Protein AF-A0AAV3YBB9-F1 (afdb_monomer_lite)

Radius of gyration: 28.88 Å; chains: 1; bounding box: 95×32×53 Å

pLDDT: mean 82.67, std 19.07, range [32.06, 98.69]

Structure (mmCIF, N/CA/C/O backbone):
data_AF-A0AAV3YBB9-F1
#
_entry.id   AF-A0AAV3YBB9-F1
#
loop_
_atom_site.group_PDB
_atom_site.id
_atom_site.type_symbol
_atom_site.label_atom_id
_atom_site.label_alt_id
_atom_site.label_comp_id
_atom_site.label_asym_id
_atom_site.label_entity_id
_atom_site.label_seq_id
_atom_site.pdbx_PDB_ins_code
_atom_site.Cartn_x
_atom_site.Cartn_y
_atom_site.Cartn_z
_atom_site.occupancy
_atom_site.B_iso_or_equiv
_atom_site.auth_seq_id
_atom_site.auth_comp_id
_atom_site.auth_asym_id
_atom_site.auth_atom_id
_atom_site.pdbx_PDB_model_num
ATOM 1 N N . MET A 1 1 ? 78.039 0.974 5.050 1.00 39.34 1 MET A N 1
ATOM 2 C CA . MET A 1 1 ? 76.947 1.239 6.012 1.00 39.34 1 MET A CA 1
ATOM 3 C C . MET A 1 1 ? 75.810 1.958 5.295 1.00 39.34 1 MET A C 1
ATOM 5 O O . MET A 1 1 ? 75.773 3.181 5.298 1.00 39.34 1 MET A O 1
ATOM 9 N N . LEU A 1 2 ? 74.918 1.216 4.635 1.00 43.75 2 LEU A N 1
ATOM 10 C CA . LEU A 1 2 ? 73.701 1.777 4.042 1.00 43.75 2 LEU A CA 1
ATOM 11 C C . LEU A 1 2 ? 72.586 1.623 5.074 1.00 43.75 2 LEU A C 1
ATOM 13 O O . LEU A 1 2 ? 72.138 0.514 5.351 1.00 43.75 2 LEU A O 1
ATOM 17 N N . LYS A 1 3 ? 72.249 2.731 5.737 1.00 50.91 3 LYS A N 1
ATOM 18 C CA . LYS A 1 3 ? 71.229 2.774 6.783 1.00 50.91 3 LYS A CA 1
ATOM 19 C C . LYS A 1 3 ? 69.842 2.713 6.140 1.00 50.91 3 LYS A C 1
ATOM 21 O O . LYS A 1 3 ? 69.529 3.511 5.264 1.00 50.91 3 LYS A O 1
ATOM 26 N N . ASN A 1 4 ? 69.058 1.747 6.613 1.00 63.97 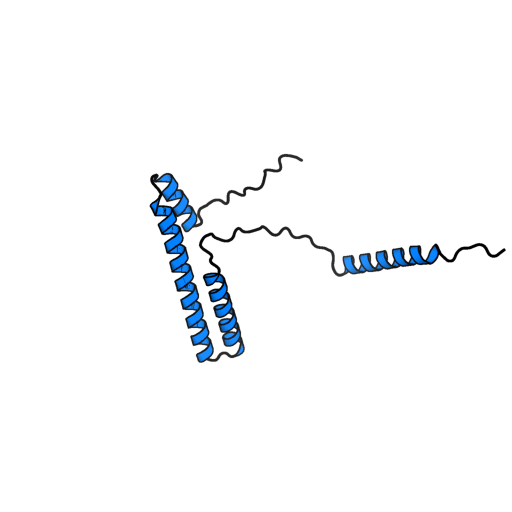4 ASN A N 1
ATOM 27 C CA . ASN A 1 4 ? 67.627 1.542 6.406 1.00 63.97 4 ASN A CA 1
ATOM 28 C C . ASN A 1 4 ? 66.832 2.851 6.280 1.00 63.97 4 ASN A C 1
ATOM 30 O O . ASN A 1 4 ? 66.744 3.594 7.254 1.00 63.97 4 ASN A O 1
ATOM 34 N N . CYS A 1 5 ? 66.195 3.090 5.132 1.00 54.41 5 CYS A N 1
ATOM 35 C CA . CYS A 1 5 ? 65.079 4.037 5.030 1.00 54.41 5 CYS A CA 1
ATOM 36 C C . CYS A 1 5 ? 64.227 3.765 3.776 1.00 54.41 5 CYS A C 1
ATOM 38 O O . CYS A 1 5 ? 64.087 4.616 2.907 1.00 54.41 5 CYS A O 1
ATOM 40 N N . LEU A 1 6 ? 63.721 2.537 3.628 1.00 50.53 6 LEU A N 1
ATOM 41 C CA . LEU A 1 6 ? 62.812 2.165 2.527 1.00 50.53 6 LEU A CA 1
ATOM 42 C C . LEU A 1 6 ? 61.458 1.623 3.018 1.00 50.53 6 LEU A C 1
ATOM 44 O O . LEU A 1 6 ? 60.624 1.262 2.199 1.00 50.53 6 LEU A O 1
ATOM 48 N N . SER A 1 7 ? 61.216 1.578 4.335 1.00 50.91 7 SER A N 1
ATOM 49 C CA . SER A 1 7 ? 59.978 1.032 4.917 1.00 50.91 7 SER A CA 1
ATOM 50 C C . SER A 1 7 ? 59.029 2.079 5.513 1.00 50.91 7 SER A C 1
ATOM 52 O O . SER A 1 7 ? 57.854 1.778 5.691 1.00 50.91 7 SER A O 1
ATOM 54 N N . THR A 1 8 ? 59.493 3.295 5.823 1.00 48.94 8 THR A N 1
ATOM 55 C CA . THR A 1 8 ? 58.636 4.390 6.328 1.00 48.94 8 THR A CA 1
ATOM 56 C C . THR A 1 8 ? 57.905 5.114 5.195 1.00 48.94 8 THR A C 1
ATOM 58 O O . THR A 1 8 ? 56.730 5.443 5.321 1.00 48.94 8 THR A O 1
ATOM 61 N N . THR A 1 9 ? 58.548 5.253 4.033 1.00 53.97 9 THR A N 1
ATOM 62 C CA . THR A 1 9 ? 58.023 6.013 2.888 1.00 53.97 9 THR A CA 1
ATOM 63 C C . THR A 1 9 ? 56.807 5.360 2.220 1.00 53.97 9 THR A C 1
ATOM 65 O O . THR A 1 9 ? 55.954 6.049 1.675 1.00 53.97 9 THR A O 1
ATOM 68 N N . THR A 1 10 ? 56.678 4.032 2.251 1.00 55.12 10 THR A N 1
ATOM 69 C CA . THR A 1 10 ? 55.559 3.331 1.592 1.00 55.12 10 THR A CA 1
ATOM 70 C C . THR A 1 10 ? 54.225 3.502 2.314 1.00 55.12 10 THR A C 1
ATOM 72 O O . THR A 1 10 ? 53.187 3.527 1.658 1.00 55.12 10 THR A O 1
ATOM 75 N N . VAL A 1 11 ? 54.246 3.628 3.644 1.00 60.97 11 VAL A N 1
ATOM 76 C CA . VAL A 1 11 ? 53.032 3.804 4.457 1.00 60.97 11 VAL A CA 1
ATOM 77 C C . VAL A 1 11 ? 52.580 5.265 4.419 1.00 60.97 11 VAL A C 1
ATOM 79 O O . VAL A 1 11 ? 51.424 5.535 4.111 1.00 60.97 11 VAL A O 1
ATOM 82 N N . GLU A 1 12 ? 53.513 6.207 4.588 1.00 61.28 12 GLU A N 1
ATOM 83 C CA . GLU A 1 12 ? 53.248 7.653 4.502 1.00 61.28 12 GLU A CA 1
ATOM 84 C C . GLU A 1 12 ? 52.689 8.067 3.125 1.00 61.28 12 GLU A C 1
ATOM 86 O O . GLU A 1 12 ? 51.770 8.884 3.034 1.00 61.28 12 GLU A O 1
ATOM 91 N N . ASN A 1 13 ? 53.179 7.449 2.043 1.00 69.19 13 ASN A N 1
ATOM 92 C CA . ASN A 1 13 ? 52.665 7.676 0.688 1.00 69.19 13 ASN A CA 1
ATOM 93 C C . ASN A 1 13 ? 51.244 7.128 0.489 1.00 69.19 13 ASN A C 1
ATOM 95 O O . ASN A 1 13 ? 50.443 7.734 -0.226 1.00 69.19 13 ASN A O 1
ATOM 99 N N . ALA A 1 14 ? 50.926 5.987 1.104 1.00 79.19 14 ALA A N 1
ATOM 100 C CA . ALA A 1 14 ? 49.591 5.404 1.036 1.00 79.19 14 ALA A CA 1
ATOM 101 C C . ALA A 1 14 ? 48.572 6.268 1.794 1.00 79.19 14 ALA A C 1
ATOM 103 O O . ALA A 1 14 ? 47.474 6.507 1.291 1.00 79.19 14 ALA A O 1
ATOM 104 N N . ASP A 1 15 ? 48.955 6.802 2.954 1.00 85.19 15 ASP A N 1
ATOM 105 C CA . ASP A 1 15 ? 48.107 7.692 3.747 1.00 85.19 15 ASP A CA 1
ATOM 106 C C . ASP A 1 15 ? 47.817 9.009 3.017 1.00 85.19 15 ASP A C 1
ATOM 108 O O . ASP A 1 15 ? 46.670 9.461 2.976 1.00 85.19 15 ASP A O 1
ATOM 112 N N . HIS A 1 16 ? 48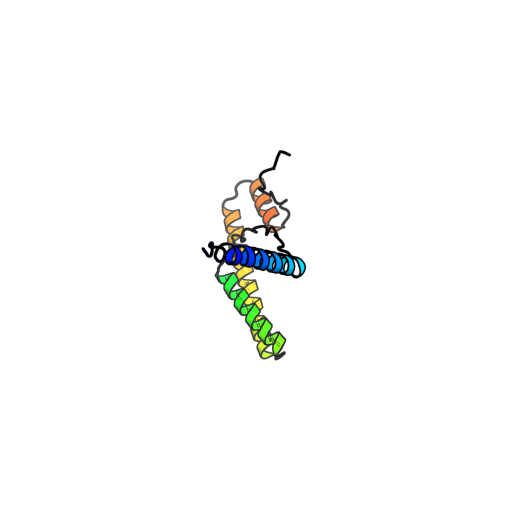.825 9.589 2.359 1.00 85.81 16 HIS A N 1
ATOM 113 C CA . HIS A 1 16 ? 48.648 10.798 1.557 1.00 85.81 16 HIS A CA 1
ATOM 114 C C . HIS A 1 16 ? 47.704 10.570 0.368 1.00 85.81 16 HIS A C 1
ATOM 116 O O . HIS A 1 16 ? 46.817 11.386 0.108 1.00 85.81 16 HIS A O 1
ATOM 122 N N . LEU A 1 17 ? 47.857 9.440 -0.332 1.00 89.12 17 LEU A N 1
ATOM 123 C CA . LEU A 1 17 ? 46.972 9.065 -1.433 1.00 89.12 17 LEU A CA 1
ATOM 124 C C . LEU A 1 17 ? 45.528 8.889 -0.949 1.00 89.12 17 LEU A C 1
ATOM 126 O O . LEU A 1 17 ? 44.606 9.452 -1.537 1.00 89.12 17 LEU A O 1
ATOM 130 N N . ASN A 1 18 ? 45.334 8.158 0.148 1.00 91.19 18 ASN A N 1
ATOM 131 C CA . ASN A 1 18 ? 44.014 7.935 0.733 1.00 91.19 18 ASN A CA 1
ATOM 132 C C . ASN A 1 18 ? 43.345 9.256 1.135 1.00 91.19 18 ASN A C 1
ATOM 134 O O . ASN A 1 18 ? 42.149 9.442 0.900 1.00 91.19 18 ASN A O 1
ATOM 138 N N . GLN A 1 19 ? 44.111 10.199 1.689 1.00 90.19 19 GLN A N 1
ATOM 139 C CA . GLN A 1 19 ? 43.603 11.511 2.073 1.00 90.19 19 GLN A CA 1
ATOM 140 C C . GLN A 1 19 ? 43.228 12.373 0.855 1.00 90.19 19 GLN A C 1
ATOM 142 O O . GLN A 1 19 ? 42.174 13.018 0.866 1.00 90.19 19 GLN A O 1
ATOM 147 N N . ALA A 1 20 ? 44.040 12.362 -0.206 1.00 89.88 20 ALA A N 1
ATOM 148 C CA . ALA A 1 20 ? 43.744 13.069 -1.452 1.00 89.88 20 ALA A CA 1
ATOM 149 C C . ALA A 1 20 ? 42.481 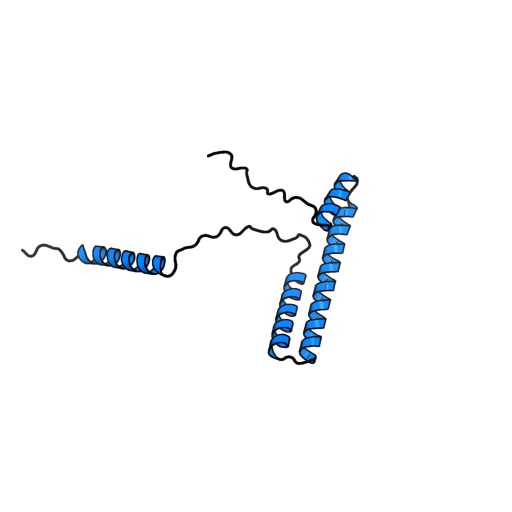12.510 -2.129 1.00 89.88 20 ALA A C 1
ATOM 151 O O . ALA A 1 20 ? 41.577 13.268 -2.477 1.00 89.88 20 ALA A O 1
ATOM 152 N N . MET A 1 21 ? 42.366 11.181 -2.222 1.00 88.75 21 MET A N 1
ATOM 153 C CA . MET A 1 21 ? 41.179 10.519 -2.772 1.00 88.75 21 MET A CA 1
ATOM 154 C C . MET A 1 21 ? 39.924 10.830 -1.958 1.00 88.75 21 MET A C 1
ATOM 156 O O . MET A 1 21 ? 38.881 11.128 -2.531 1.00 88.75 21 MET A O 1
ATOM 160 N N . LYS A 1 22 ? 40.016 10.802 -0.624 1.00 90.31 22 LYS A N 1
ATOM 161 C CA . LYS A 1 22 ? 38.890 11.149 0.247 1.00 90.31 22 LYS A CA 1
ATOM 162 C C . LYS A 1 22 ? 38.434 12.592 0.036 1.00 90.31 22 LYS A C 1
ATOM 164 O O . LYS A 1 22 ? 37.238 12.832 -0.056 1.00 90.31 22 LYS A O 1
ATOM 169 N N . THR A 1 23 ? 39.377 13.525 -0.084 1.00 90.69 23 THR A N 1
ATOM 170 C CA . THR A 1 23 ? 39.078 14.948 -0.306 1.00 90.69 23 THR A CA 1
ATOM 171 C C . THR A 1 23 ? 38.376 15.167 -1.645 1.00 90.69 23 THR A C 1
ATOM 173 O O . THR A 1 23 ? 37.386 15.893 -1.704 1.00 90.69 23 THR A O 1
ATOM 176 N N . GLU A 1 24 ? 38.830 14.493 -2.702 1.00 92.38 24 GLU A N 1
ATOM 177 C CA . GLU A 1 24 ? 38.206 14.579 -4.025 1.00 92.38 24 GLU A CA 1
ATOM 178 C C . GLU A 1 24 ? 36.802 13.952 -4.034 1.00 92.38 24 GLU A C 1
ATOM 180 O O . GLU A 1 24 ? 35.852 14.524 -4.567 1.00 92.38 24 GLU A O 1
ATOM 185 N N . ILE A 1 25 ? 36.637 12.802 -3.370 1.00 91.94 25 ILE A N 1
ATOM 186 C CA . ILE A 1 25 ? 35.332 12.150 -3.208 1.00 91.94 25 ILE A CA 1
ATOM 187 C C . ILE A 1 25 ? 34.378 13.043 -2.414 1.00 91.94 25 ILE A C 1
ATOM 189 O O . ILE A 1 25 ? 33.237 13.212 -2.831 1.00 91.94 25 ILE A O 1
ATOM 193 N N . ASP A 1 26 ? 34.825 13.641 -1.310 1.00 91.38 26 ASP A N 1
ATOM 194 C CA . ASP A 1 26 ? 33.998 14.543 -0.505 1.00 91.38 26 ASP A CA 1
ATOM 195 C C . ASP A 1 26 ? 33.661 15.839 -1.266 1.00 91.38 26 ASP A C 1
ATOM 197 O O . ASP A 1 26 ? 32.578 16.396 -1.073 1.00 91.38 26 ASP A O 1
ATOM 201 N N . HIS A 1 27 ? 34.533 16.301 -2.171 1.00 91.62 27 HIS A N 1
ATOM 202 C CA . HIS A 1 27 ? 34.259 17.440 -3.049 1.00 91.62 27 HIS A CA 1
ATOM 203 C C . HIS A 1 27 ? 33.182 17.115 -4.095 1.00 91.62 27 HIS A C 1
ATOM 205 O O . HIS A 1 27 ? 32.213 17.864 -4.247 1.00 91.62 27 HIS A O 1
ATOM 211 N N . CYS A 1 28 ? 33.315 15.986 -4.798 1.00 91.75 28 CYS A N 1
ATOM 212 C CA . CYS A 1 28 ? 32.366 15.576 -5.836 1.00 91.75 28 CYS A CA 1
ATOM 213 C C . CYS A 1 28 ? 31.052 15.003 -5.273 1.00 91.75 28 CYS A C 1
ATOM 215 O O . CYS A 1 28 ? 29.999 15.115 -5.905 1.00 91.75 28 CYS A O 1
ATOM 217 N N . ALA A 1 29 ? 31.100 14.359 -4.109 1.00 89.00 29 ALA A N 1
ATOM 218 C CA . ALA A 1 29 ? 30.005 13.603 -3.515 1.00 89.00 29 ALA A CA 1
ATOM 219 C C . ALA A 1 29 ? 30.084 13.635 -1.975 1.00 89.00 29 ALA A C 1
ATOM 221 O O . ALA A 1 29 ? 30.335 12.605 -1.343 1.00 89.00 29 ALA A O 1
ATOM 222 N N . PRO A 1 30 ? 29.820 14.797 -1.348 1.00 91.88 30 PRO A N 1
ATOM 223 C CA . PRO A 1 30 ? 29.893 14.924 0.100 1.00 91.88 30 PRO A CA 1
ATOM 224 C C . PRO A 1 30 ? 28.923 13.956 0.773 1.00 91.88 30 PRO A C 1
ATOM 226 O O . PRO A 1 30 ? 27.758 13.831 0.369 1.00 91.88 30 PRO A O 1
ATOM 229 N N . VAL A 1 31 ? 29.378 13.306 1.844 1.00 88.25 31 VAL A N 1
ATOM 230 C CA . VAL A 1 31 ? 28.524 12.433 2.651 1.00 88.25 31 VAL A CA 1
ATOM 231 C C . VAL A 1 31 ? 27.384 13.256 3.252 1.00 88.25 31 VAL A C 1
ATOM 233 O O . VAL A 1 31 ? 27.590 14.181 4.035 1.00 88.25 31 VAL A O 1
ATOM 236 N N . ARG A 1 32 ? 26.145 12.912 2.887 1.00 89.56 32 ARG A N 1
ATOM 237 C CA . ARG A 1 32 ? 24.932 13.546 3.417 1.00 89.56 32 ARG A CA 1
ATOM 238 C C . ARG A 1 32 ? 24.189 12.574 4.316 1.00 89.56 32 ARG A C 1
ATOM 240 O O . ARG A 1 32 ? 23.588 11.614 3.835 1.00 89.56 32 ARG A O 1
ATOM 247 N N . THR A 1 33 ? 24.151 12.869 5.608 1.00 90.81 33 THR A N 1
ATOM 248 C CA . THR A 1 33 ? 23.295 12.140 6.547 1.00 90.81 33 THR A CA 1
ATOM 249 C C . THR A 1 33 ? 21.871 12.672 6.449 1.00 90.81 33 THR A C 1
ATOM 251 O O . THR A 1 33 ? 21.634 13.878 6.495 1.00 90.81 33 THR A O 1
ATOM 254 N N . ARG A 1 34 ? 20.897 11.772 6.301 1.00 86.00 34 ARG A N 1
ATOM 255 C CA . ARG A 1 34 ? 19.471 12.110 6.334 1.00 86.00 34 ARG A CA 1
ATOM 256 C C . ARG A 1 34 ? 18.796 11.273 7.401 1.00 86.00 34 ARG A C 1
ATOM 258 O O . ARG A 1 34 ? 18.846 10.048 7.343 1.00 86.00 34 ARG A O 1
ATOM 265 N N . THR A 1 35 ? 18.119 11.929 8.332 1.00 87.56 35 THR A N 1
ATOM 266 C CA . THR A 1 35 ? 17.280 11.237 9.308 1.00 87.56 35 THR A CA 1
ATOM 267 C C . THR A 1 35 ? 15.996 10.792 8.620 1.00 87.56 35 THR A C 1
ATOM 269 O O . THR A 1 35 ? 15.193 11.613 8.173 1.00 87.56 35 THR A O 1
ATOM 272 N N . ILE A 1 36 ? 15.807 9.481 8.498 1.00 82.06 36 ILE A N 1
ATOM 273 C CA . ILE A 1 36 ? 14.570 8.902 7.978 1.00 82.06 36 ILE A CA 1
ATOM 274 C C . ILE A 1 36 ? 13.657 8.648 9.174 1.00 82.06 36 ILE A C 1
ATOM 276 O O . ILE A 1 36 ? 13.958 7.814 10.022 1.00 82.06 36 ILE A O 1
ATOM 280 N N . SER A 1 37 ? 12.532 9.362 9.242 1.00 81.69 37 SER A N 1
ATOM 281 C CA . SER A 1 37 ? 11.493 9.065 10.229 1.00 81.69 37 SER A CA 1
ATOM 282 C C . SER A 1 37 ? 10.912 7.678 9.943 1.00 81.69 37 SER A C 1
ATOM 284 O O . SER A 1 37 ? 10.334 7.444 8.875 1.00 81.69 37 SER A O 1
ATOM 286 N N . ALA A 1 38 ? 11.085 6.755 10.891 1.00 78.56 38 ALA A N 1
ATOM 287 C CA . ALA A 1 38 ? 10.448 5.450 10.848 1.00 78.56 38 ALA A CA 1
ATOM 288 C C . ALA A 1 38 ? 8.936 5.644 11.013 1.00 78.56 38 ALA A C 1
ATOM 290 O O . ALA A 1 38 ? 8.447 5.964 12.093 1.00 78.56 38 ALA A O 1
ATOM 291 N N . ARG A 1 39 ? 8.186 5.480 9.920 1.00 76.12 39 ARG A N 1
ATOM 292 C CA . ARG A 1 39 ? 6.723 5.499 9.975 1.00 76.12 39 ARG A CA 1
ATOM 293 C C . ARG A 1 39 ? 6.243 4.097 10.342 1.00 76.12 39 ARG A C 1
ATOM 295 O O . ARG A 1 39 ? 6.535 3.172 9.576 1.00 76.12 39 ARG A O 1
ATOM 302 N N . PRO A 1 40 ? 5.524 3.915 11.463 1.00 80.06 40 PRO A N 1
ATOM 303 C CA . PRO A 1 40 ? 4.957 2.619 11.787 1.00 80.06 40 PRO A CA 1
ATOM 304 C C . PRO A 1 40 ? 4.012 2.193 10.663 1.00 80.06 40 PRO A C 1
ATOM 306 O O . PRO A 1 40 ? 3.260 2.998 10.105 1.00 80.06 40 PRO A O 1
ATOM 309 N N . ILE A 1 41 ? 4.090 0.917 10.300 1.00 81.75 41 ILE A N 1
ATOM 310 C CA . ILE A 1 41 ? 3.172 0.334 9.328 1.00 81.75 41 ILE A CA 1
ATOM 311 C C . ILE A 1 41 ? 1.777 0.364 9.949 1.00 81.75 41 ILE A C 1
ATOM 313 O O . ILE A 1 41 ? 1.600 -0.028 11.101 1.00 81.75 41 ILE A O 1
ATOM 317 N N . SER A 1 42 ? 0.788 0.836 9.188 1.00 85.12 42 SER A N 1
ATOM 318 C CA . SER A 1 42 ? -0.594 0.847 9.661 1.00 85.12 42 SER A CA 1
ATOM 319 C C . SER A 1 42 ? -1.028 -0.574 10.050 1.00 85.12 42 SER A C 1
ATOM 321 O O . SER A 1 42 ? -0.810 -1.489 9.256 1.00 85.12 42 SER A O 1
ATOM 323 N N . PRO A 1 43 ? -1.683 -0.784 11.202 1.00 87.56 43 PRO A N 1
ATOM 324 C CA . PRO A 1 43 ? -2.010 -2.131 11.687 1.00 87.56 43 PRO A CA 1
ATOM 325 C C . PRO A 1 43 ? -2.902 -2.958 10.746 1.00 87.56 43 PRO A C 1
ATOM 327 O O . PRO A 1 43 ? -2.823 -4.181 10.720 1.00 87.56 43 PRO A O 1
ATOM 330 N N . TRP A 1 44 ? -3.723 -2.300 9.924 1.00 89.81 44 TRP A N 1
ATOM 331 C CA . TRP A 1 44 ? -4.559 -2.945 8.903 1.00 89.81 44 TRP A CA 1
ATOM 332 C C . TRP A 1 44 ? -3.799 -3.308 7.612 1.00 89.81 44 TRP A C 1
ATOM 334 O O . TRP A 1 44 ? -4.378 -3.892 6.693 1.00 89.81 44 TRP A O 1
ATOM 344 N N . PHE A 1 45 ? -2.515 -2.957 7.493 1.00 91.81 45 PHE A N 1
ATOM 345 C CA . PHE A 1 45 ? -1.708 -3.233 6.308 1.00 91.81 45 PHE A CA 1
ATOM 346 C C . PHE A 1 45 ? -1.126 -4.652 6.355 1.00 91.81 45 PHE A C 1
ATOM 348 O O . PHE A 1 45 ? -0.159 -4.929 7.061 1.00 91.81 45 PHE A O 1
ATOM 355 N N . SER A 1 46 ? -1.697 -5.552 5.557 1.00 92.44 46 SER A N 1
ATOM 356 C CA . SER A 1 46 ? -1.273 -6.950 5.462 1.00 92.44 46 SER A CA 1
ATOM 357 C C . SER A 1 46 ? -0.293 -7.208 4.308 1.00 92.44 46 SER A C 1
ATOM 359 O O . SER A 1 46 ? -0.181 -6.426 3.355 1.00 92.44 46 SER A O 1
ATOM 361 N N . LEU A 1 47 ? 0.385 -8.363 4.351 1.00 94.44 47 LEU A N 1
ATOM 362 C CA . LEU A 1 47 ? 1.222 -8.848 3.247 1.00 94.44 47 LEU A CA 1
ATOM 363 C C . LEU A 1 47 ? 0.418 -9.024 1.945 1.00 94.44 47 LEU A C 1
ATOM 365 O O . LEU A 1 47 ? 0.935 -8.749 0.866 1.00 94.44 47 LEU A O 1
ATOM 369 N N . GLU A 1 48 ? -0.861 -9.389 2.048 1.00 96.06 48 GLU A N 1
ATOM 370 C CA . GLU A 1 48 ? -1.779 -9.489 0.908 1.00 96.06 48 GLU A CA 1
ATOM 371 C C . GLU A 1 48 ? -1.941 -8.139 0.188 1.00 96.06 48 GLU A C 1
ATOM 373 O O . GLU A 1 48 ? -1.815 -8.068 -1.034 1.00 96.06 48 GLU A O 1
ATOM 378 N N . ILE A 1 49 ? -2.139 -7.041 0.933 1.00 96.38 49 ILE A N 1
ATOM 379 C CA . ILE A 1 49 ? -2.221 -5.690 0.350 1.00 96.38 49 ILE A CA 1
ATOM 380 C C . ILE A 1 49 ? -0.903 -5.328 -0.339 1.00 96.38 49 ILE A C 1
ATOM 382 O O . ILE A 1 49 ? -0.908 -4.732 -1.421 1.00 96.38 49 ILE A O 1
ATOM 386 N N . LYS A 1 50 ? 0.232 -5.660 0.288 1.00 96.44 50 LYS A N 1
ATOM 387 C CA . LYS A 1 50 ? 1.563 -5.397 -0.275 1.00 96.44 50 LYS A CA 1
ATOM 388 C C . LYS A 1 50 ? 1.733 -6.101 -1.621 1.00 96.44 50 LYS A C 1
ATOM 390 O O . LYS A 1 50 ? 2.153 -5.464 -2.588 1.00 96.44 50 LYS A O 1
ATOM 395 N N . GLU A 1 51 ? 1.359 -7.373 -1.689 1.00 97.81 51 GLU A N 1
ATOM 396 C CA . GLU A 1 51 ? 1.460 -8.178 -2.900 1.00 97.81 51 GLU A CA 1
ATOM 397 C C . GLU A 1 51 ? 0.500 -7.693 -3.995 1.00 97.81 51 GLU A C 1
ATOM 399 O O . GLU A 1 51 ? 0.915 -7.437 -5.125 1.00 97.81 51 GLU A O 1
ATOM 404 N N . ALA A 1 52 ? -0.760 -7.421 -3.653 1.00 97.88 52 ALA A N 1
ATOM 405 C CA . ALA A 1 52 ? -1.730 -6.878 -4.600 1.00 97.88 52 ALA A CA 1
ATOM 406 C C . ALA A 1 52 ? -1.271 -5.524 -5.184 1.00 97.88 52 ALA A C 1
ATOM 408 O O . ALA A 1 52 ? -1.377 -5.282 -6.391 1.00 97.88 52 ALA A O 1
ATOM 409 N N . LYS A 1 53 ? -0.685 -4.644 -4.356 1.00 97.94 53 LYS A N 1
ATOM 410 C CA . LYS A 1 53 ? -0.092 -3.375 -4.816 1.00 97.94 53 LYS A CA 1
ATOM 411 C C . LYS A 1 53 ? 1.108 -3.592 -5.742 1.00 97.94 53 LYS A C 1
ATOM 413 O O . LYS A 1 53 ? 1.268 -2.813 -6.687 1.00 97.94 53 LYS A O 1
ATOM 418 N N . ARG A 1 54 ? 1.928 -4.624 -5.499 1.00 98.44 54 ARG A N 1
ATOM 419 C CA . ARG A 1 54 ? 3.054 -5.008 -6.367 1.00 98.44 54 ARG A CA 1
ATOM 420 C C . ARG A 1 54 ? 2.555 -5.385 -7.761 1.00 98.44 54 ARG A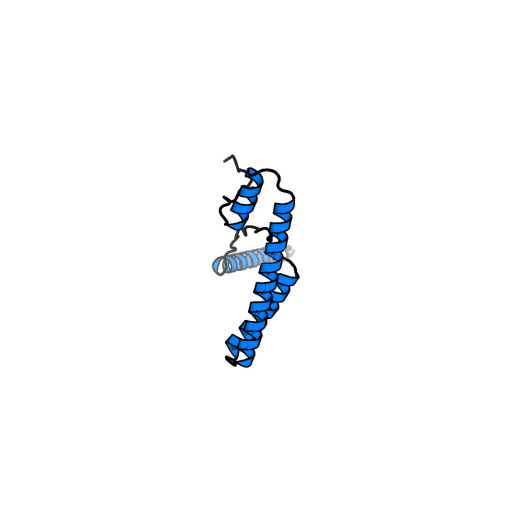 C 1
ATOM 422 O O . ARG A 1 54 ? 3.011 -4.790 -8.739 1.00 98.44 54 ARG A O 1
ATOM 429 N N . LEU A 1 55 ? 1.569 -6.278 -7.841 1.00 98.38 55 LEU A N 1
ATOM 430 C CA . LEU A 1 55 ? 0.966 -6.722 -9.104 1.00 98.38 55 LEU A CA 1
ATOM 431 C C . LEU A 1 55 ? 0.300 -5.565 -9.859 1.00 98.38 55 LEU A C 1
ATOM 433 O O . LEU A 1 55 ? 0.563 -5.364 -11.045 1.00 98.38 55 LEU A O 1
ATOM 437 N N . ARG A 1 56 ? -0.464 -4.714 -9.159 1.00 98.56 56 ARG A N 1
ATOM 438 C CA . ARG A 1 56 ? -1.034 -3.489 -9.744 1.00 98.56 56 ARG A CA 1
ATOM 439 C C . ARG A 1 56 ? 0.045 -2.610 -10.370 1.00 98.56 56 ARG A C 1
ATOM 441 O O . ARG A 1 56 ? -0.134 -2.122 -11.483 1.00 98.56 56 ARG A O 1
ATOM 448 N N . ARG A 1 57 ? 1.170 -2.401 -9.676 1.00 98.56 57 ARG A N 1
ATOM 449 C CA . ARG A 1 57 ? 2.272 -1.567 -10.180 1.00 98.56 57 ARG A CA 1
ATOM 450 C C . ARG A 1 57 ? 2.956 -2.199 -11.392 1.00 98.56 57 ARG A C 1
ATOM 452 O O . ARG A 1 57 ? 3.340 -1.469 -12.303 1.00 98.56 57 ARG A O 1
ATOM 459 N N . GLN A 1 58 ? 3.098 -3.522 -11.422 1.00 98.50 58 GLN A N 1
ATOM 460 C CA . GLN A 1 58 ? 3.625 -4.246 -12.579 1.00 98.50 58 GLN A CA 1
ATOM 461 C C . GLN A 1 58 ? 2.713 -4.079 -13.804 1.00 98.50 58 GLN A C 1
ATOM 463 O O . GLN A 1 58 ? 3.189 -3.682 -14.870 1.00 98.50 58 GLN A O 1
ATOM 468 N N . ALA A 1 59 ? 1.406 -4.297 -13.639 1.00 98.50 59 ALA A N 1
ATOM 469 C CA . ALA A 1 59 ? 0.416 -4.113 -14.699 1.00 98.50 59 ALA A CA 1
ATOM 470 C C . ALA A 1 59 ? 0.372 -2.661 -15.202 1.00 98.50 59 ALA A C 1
ATOM 472 O O . ALA A 1 59 ? 0.373 -2.418 -16.408 1.00 98.50 59 ALA A O 1
ATOM 473 N N . GLU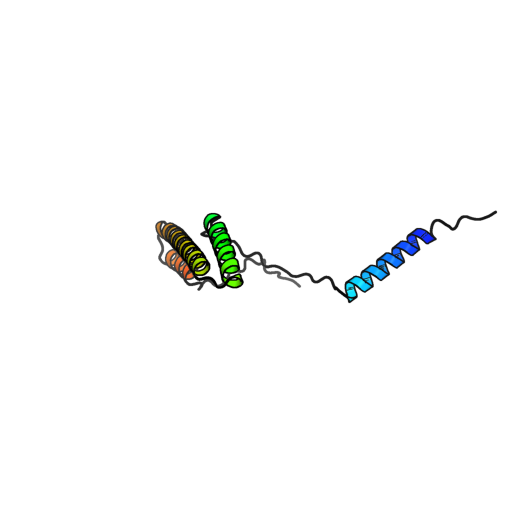 A 1 60 ? 0.428 -1.690 -14.287 1.00 98.44 60 GLU A N 1
ATOM 474 C CA . GLU A 1 60 ? 0.480 -0.266 -14.621 1.00 98.44 60 GLU A CA 1
ATOM 475 C C . GLU A 1 60 ? 1.698 0.068 -15.490 1.00 98.44 60 GLU A C 1
ATOM 477 O O . GLU A 1 60 ? 1.561 0.747 -16.506 1.00 98.44 60 GLU A O 1
ATOM 482 N N . ARG A 1 61 ? 2.892 -0.417 -15.120 1.00 98.62 61 ARG A N 1
ATOM 483 C CA . ARG A 1 61 ? 4.112 -0.204 -15.916 1.00 98.62 61 ARG A CA 1
ATOM 484 C C . ARG A 1 61 ? 3.964 -0.797 -17.318 1.00 98.62 61 ARG A C 1
ATOM 486 O O . ARG A 1 61 ? 4.285 -0.115 -18.289 1.00 98.62 61 ARG A O 1
ATOM 493 N N . LYS A 1 62 ? 3.421 -2.016 -17.431 1.00 98.50 62 LYS A N 1
ATOM 494 C CA . LYS A 1 62 ? 3.180 -2.676 -18.724 1.00 98.50 62 LYS A CA 1
ATOM 495 C C . LYS A 1 62 ? 2.217 -1.869 -19.598 1.00 98.50 62 LYS A C 1
ATOM 497 O O . LYS A 1 62 ? 2.502 -1.634 -20.773 1.00 98.50 62 LYS A O 1
ATOM 502 N N . TRP A 1 63 ? 1.111 -1.391 -19.030 1.00 98.69 63 TRP A N 1
ATOM 503 C CA . TRP A 1 63 ? 0.166 -0.531 -19.743 1.00 98.69 63 TRP A CA 1
ATOM 504 C C . TRP A 1 63 ? 0.797 0.804 -20.152 1.00 98.69 63 TRP A C 1
ATOM 506 O O . TRP A 1 63 ? 0.651 1.220 -21.298 1.00 98.69 63 TRP A O 1
ATOM 516 N N . ARG A 1 64 ? 1.559 1.461 -19.268 1.00 98.19 64 ARG A N 1
ATOM 517 C CA . ARG A 1 64 ? 2.228 2.730 -19.596 1.00 98.19 64 ARG A CA 1
ATOM 518 C C . ARG A 1 64 ? 3.225 2.594 -20.745 1.00 98.19 64 ARG A C 1
ATOM 520 O O . ARG A 1 64 ? 3.332 3.540 -21.516 1.00 98.19 64 ARG A O 1
ATOM 527 N N . MET A 1 65 ? 3.904 1.452 -20.852 1.00 98.44 65 MET A N 1
ATOM 528 C CA . MET A 1 65 ? 4.857 1.165 -21.926 1.00 98.44 65 MET A CA 1
ATOM 529 C C . MET A 1 65 ? 4.166 0.871 -23.263 1.00 98.44 65 MET A C 1
ATOM 531 O O . MET A 1 65 ? 4.591 1.358 -24.298 1.00 98.44 65 MET A O 1
ATOM 535 N N . THR A 1 66 ? 3.106 0.066 -23.243 1.00 98.12 66 THR A N 1
ATOM 536 C CA . THR A 1 66 ? 2.502 -0.495 -24.469 1.00 98.12 66 THR A CA 1
ATOM 537 C C . THR A 1 66 ? 1.280 0.265 -24.974 1.00 98.12 66 THR A C 1
ATOM 539 O O . THR A 1 66 ? 0.945 0.159 -26.145 1.00 98.12 66 THR A O 1
ATOM 542 N N . LYS A 1 67 ? 0.571 0.977 -24.088 1.00 97.50 67 LYS A N 1
ATOM 543 C CA . LYS A 1 67 ? -0.685 1.703 -24.353 1.00 97.50 67 LYS A CA 1
ATOM 544 C C . LYS A 1 67 ? -1.834 0.865 -24.935 1.00 97.50 67 LYS A C 1
ATOM 546 O O . LYS A 1 67 ? -2.842 1.427 -25.345 1.00 97.50 67 LYS A O 1
ATOM 551 N N . LEU A 1 68 ? -1.737 -0.464 -24.896 1.00 98.44 68 LEU A N 1
ATOM 552 C CA . LEU A 1 68 ? -2.785 -1.367 -25.379 1.00 98.44 68 LEU A CA 1
ATOM 553 C C . LEU A 1 68 ? -3.967 -1.452 -24.405 1.00 98.44 68 LEU A C 1
ATOM 555 O O . LEU A 1 68 ? -3.771 -1.497 -23.185 1.00 98.44 68 LEU A O 1
ATOM 559 N N . GLN A 1 69 ? -5.181 -1.564 -24.951 1.00 98.31 69 GLN A N 1
ATOM 560 C CA . GLN A 1 69 ? -6.417 -1.678 -24.170 1.00 98.31 69 GLN A CA 1
ATOM 561 C C . GLN A 1 69 ? -6.408 -2.905 -23.249 1.00 98.31 69 GLN A C 1
ATOM 563 O O . GLN A 1 69 ? -6.668 -2.772 -22.061 1.00 98.31 69 GLN A O 1
ATOM 568 N N . VAL A 1 70 ? -5.972 -4.067 -23.743 1.00 98.44 70 VAL A N 1
ATOM 569 C CA . VAL A 1 70 ? -5.887 -5.298 -22.935 1.00 98.44 70 VAL A CA 1
ATOM 570 C C . VAL A 1 70 ? -5.038 -5.093 -21.673 1.00 98.44 70 VAL A C 1
ATOM 572 O O . VAL A 1 70 ? -5.388 -5.541 -20.584 1.00 98.44 70 VAL A O 1
ATOM 575 N N . HIS A 1 71 ? -3.925 -4.360 -21.775 1.00 98.56 71 HIS A N 1
ATOM 576 C CA . HIS A 1 71 ? -3.096 -4.056 -20.606 1.00 98.56 71 HIS A CA 1
ATOM 577 C C . HIS A 1 71 ? -3.743 -3.027 -19.672 1.00 98.56 71 HIS A C 1
ATOM 579 O O . HIS A 1 71 ? -3.518 -3.086 -18.461 1.00 98.56 71 HIS A O 1
ATOM 585 N N . ARG A 1 72 ? -4.561 -2.112 -20.207 1.00 98.50 72 ARG A N 1
ATOM 586 C CA . ARG A 1 72 ? -5.384 -1.200 -19.402 1.00 98.50 72 ARG A CA 1
ATOM 587 C C . ARG A 1 72 ? -6.414 -1.974 -18.585 1.00 98.50 72 ARG A C 1
ATOM 589 O O . ARG A 1 72 ? -6.600 -1.663 -17.409 1.00 98.50 72 ARG A O 1
ATOM 596 N N . ASP A 1 73 ? -7.042 -2.982 -19.177 1.00 98.62 73 ASP A N 1
ATOM 597 C CA . ASP A 1 73 ? -8.055 -3.803 -18.512 1.00 98.62 73 ASP A CA 1
ATOM 598 C C . ASP A 1 73 ? -7.425 -4.644 -17.393 1.00 98.62 73 ASP A C 1
ATOM 600 O O . ASP A 1 73 ? -7.914 -4.634 -16.264 1.00 98.62 73 ASP A O 1
ATOM 604 N N . ILE A 1 74 ? -6.255 -5.248 -17.641 1.00 98.56 74 ILE A N 1
ATOM 605 C CA . ILE A 1 74 ? -5.470 -5.952 -16.608 1.00 98.56 74 ILE A CA 1
ATOM 606 C C . ILE A 1 74 ? -5.082 -5.008 -15.459 1.00 98.56 74 ILE A C 1
ATOM 608 O O . ILE A 1 74 ? -5.222 -5.351 -14.283 1.00 98.56 74 ILE A O 1
ATOM 612 N N . PHE A 1 75 ? -4.601 -3.800 -15.770 1.00 98.62 75 PHE A N 1
ATOM 613 C CA . PHE A 1 75 ? -4.299 -2.801 -14.742 1.00 98.62 75 PHE A CA 1
ATOM 614 C C . PHE A 1 75 ? -5.545 -2.431 -13.925 1.00 98.62 75 PHE A C 1
ATOM 616 O O . PHE A 1 75 ? -5.462 -2.337 -12.700 1.00 98.62 75 PHE A O 1
ATOM 623 N N . THR A 1 76 ? -6.684 -2.249 -14.593 1.00 98.56 76 THR A N 1
ATOM 624 C CA . THR A 1 76 ? -7.966 -1.895 -13.971 1.00 98.56 76 THR A CA 1
ATOM 625 C C . THR A 1 76 ? -8.422 -2.995 -13.017 1.00 98.56 76 THR A C 1
ATOM 627 O O . THR A 1 76 ? -8.690 -2.711 -11.853 1.00 98.56 76 THR A O 1
ATOM 630 N N . HIS A 1 77 ? -8.356 -4.258 -13.443 1.00 98.50 77 HIS A N 1
ATOM 631 C CA . HIS A 1 77 ? -8.630 -5.414 -12.593 1.00 98.50 77 HIS A CA 1
ATOM 632 C C . HIS A 1 77 ? -7.772 -5.418 -11.314 1.00 98.50 77 HIS A C 1
ATOM 634 O O . HIS A 1 77 ? -8.293 -5.510 -10.202 1.00 98.50 77 HIS A O 1
ATOM 640 N N . HIS A 1 78 ? -6.450 -5.248 -11.437 1.00 98.50 78 HIS A N 1
ATOM 641 C CA . HIS A 1 78 ? -5.573 -5.201 -10.261 1.00 98.50 78 HIS A CA 1
ATOM 642 C C . HIS A 1 78 ? -5.796 -3.962 -9.387 1.00 98.50 78 HIS A C 1
ATOM 644 O O . HIS A 1 78 ? -5.632 -4.032 -8.167 1.00 98.50 78 HIS A O 1
ATOM 650 N N . ARG A 1 79 ? -6.149 -2.817 -9.981 1.00 98.38 79 ARG A N 1
ATOM 651 C CA . ARG A 1 79 ? -6.522 -1.607 -9.239 1.00 98.38 79 ARG A CA 1
ATOM 652 C C . ARG A 1 79 ? -7.743 -1.881 -8.366 1.00 98.38 79 ARG A C 1
ATOM 654 O O . ARG A 1 79 ? -7.693 -1.580 -7.175 1.00 98.38 79 ARG A O 1
ATOM 661 N N . ASP A 1 80 ? -8.779 -2.478 -8.938 1.00 98.38 80 ASP A N 1
ATOM 662 C CA . ASP A 1 80 ? -10.042 -2.738 -8.248 1.00 98.38 80 ASP A CA 1
ATOM 663 C C . ASP A 1 80 ? -9.863 -3.794 -7.155 1.00 98.38 80 ASP A C 1
ATOM 665 O O . ASP A 1 80 ? -10.324 -3.602 -6.030 1.00 98.38 80 ASP A O 1
ATOM 669 N N . ARG A 1 81 ? -9.061 -4.835 -7.418 1.00 98.06 81 ARG A N 1
ATOM 670 C CA . ARG A 1 81 ? -8.677 -5.818 -6.396 1.00 98.06 81 ARG A CA 1
ATOM 671 C C . ARG A 1 81 ? -7.966 -5.171 -5.207 1.00 98.06 81 ARG A C 1
ATOM 673 O O . ARG A 1 81 ? -8.301 -5.475 -4.068 1.00 98.06 81 ARG A O 1
ATOM 680 N N . VAL A 1 82 ? -7.002 -4.274 -5.444 1.00 98.25 82 VAL A N 1
ATOM 681 C CA . VAL A 1 82 ? -6.315 -3.556 -4.353 1.00 98.25 82 VAL A CA 1
ATOM 682 C C . VAL A 1 82 ? -7.298 -2.723 -3.537 1.00 98.25 82 VAL A C 1
ATOM 684 O O . VAL A 1 82 ? -7.206 -2.731 -2.311 1.00 98.25 82 VAL A O 1
ATOM 687 N N . ASN A 1 83 ? -8.212 -2.008 -4.195 1.00 97.75 83 ASN A N 1
ATOM 688 C CA . ASN A 1 83 ? -9.203 -1.181 -3.510 1.00 97.75 83 ASN A CA 1
ATOM 689 C C . ASN A 1 83 ? -10.100 -2.036 -2.609 1.00 97.75 83 ASN A C 1
ATOM 691 O O . ASN A 1 83 ? -10.211 -1.735 -1.425 1.00 97.75 83 ASN A O 1
ATOM 695 N N . SER A 1 84 ? -10.622 -3.144 -3.143 1.00 97.81 84 SER A N 1
ATOM 696 C CA . SER A 1 84 ? -11.457 -4.094 -2.404 1.00 97.81 84 SER A CA 1
ATOM 697 C C . SER A 1 84 ? -10.749 -4.657 -1.164 1.00 97.81 84 SER A C 1
ATOM 699 O O . SER A 1 84 ? -11.300 -4.576 -0.069 1.00 97.81 84 SER A O 1
ATOM 701 N N . ILE A 1 85 ? -9.503 -5.138 -1.289 1.00 96.94 85 ILE A N 1
ATOM 702 C CA . ILE A 1 85 ? -8.755 -5.668 -0.131 1.00 96.94 85 ILE A CA 1
ATOM 703 C C . ILE A 1 85 ? -8.525 -4.567 0.908 1.00 96.94 85 ILE A C 1
ATOM 705 O O . ILE A 1 85 ? -8.687 -4.787 2.104 1.00 96.94 85 ILE A O 1
ATOM 709 N N . VAL A 1 86 ? -8.099 -3.374 0.481 1.00 95.69 86 VAL A N 1
ATOM 710 C CA . VAL A 1 86 ? -7.804 -2.279 1.416 1.00 95.69 86 VAL A CA 1
ATOM 711 C C . VAL A 1 86 ? -9.059 -1.852 2.169 1.00 95.69 86 VAL A C 1
ATOM 713 O O . VAL A 1 86 ? -8.985 -1.622 3.375 1.00 95.69 86 VAL A O 1
ATOM 716 N N . GLU A 1 87 ? -10.189 -1.751 1.477 1.00 95.19 87 GLU A N 1
ATOM 717 C CA . GLU A 1 87 ? -11.479 -1.420 2.073 1.00 95.19 87 GLU A CA 1
ATOM 718 C C . GLU A 1 87 ? -11.906 -2.470 3.103 1.00 95.19 87 GLU A C 1
ATOM 720 O O . GLU A 1 87 ? -12.160 -2.126 4.257 1.00 95.19 87 GLU A O 1
ATOM 725 N N . GLU A 1 88 ? -11.890 -3.750 2.729 1.00 95.62 88 GLU A N 1
ATOM 726 C CA . GLU A 1 88 ? -12.246 -4.862 3.612 1.00 95.62 88 GLU A CA 1
ATOM 727 C C . GLU A 1 88 ? -11.357 -4.912 4.862 1.00 95.62 88 GLU A C 1
ATOM 729 O O . GLU A 1 88 ? -11.850 -5.028 5.988 1.00 95.62 88 GLU A O 1
ATOM 734 N N . ARG A 1 89 ? -10.038 -4.774 4.686 1.00 94.62 89 ARG A N 1
ATOM 735 C CA . ARG A 1 89 ? -9.071 -4.811 5.791 1.00 94.62 89 ARG A CA 1
ATOM 736 C C . ARG A 1 89 ? -9.239 -3.629 6.735 1.00 94.62 89 ARG A C 1
ATOM 738 O O . ARG A 1 89 ? -9.210 -3.825 7.948 1.00 94.62 89 ARG A O 1
ATOM 745 N N . LYS A 1 90 ? -9.445 -2.420 6.201 1.00 91.31 90 LYS A N 1
ATOM 746 C CA . LYS A 1 90 ? -9.741 -1.234 7.015 1.00 91.31 90 LYS A CA 1
ATOM 747 C C . LYS A 1 90 ? -11.042 -1.415 7.785 1.00 91.31 90 LYS A C 1
ATOM 749 O O . LYS A 1 90 ? -11.043 -1.230 8.997 1.00 91.31 90 LYS A O 1
ATOM 754 N N . LYS A 1 91 ? -12.120 -1.812 7.102 1.00 92.50 91 LYS A N 1
ATOM 755 C CA . LYS A 1 91 ? -13.429 -2.047 7.719 1.00 92.50 91 LYS A CA 1
ATOM 756 C C . LYS A 1 91 ? -13.312 -3.043 8.865 1.00 92.50 91 LYS A C 1
ATOM 758 O O . LYS A 1 91 ? -13.693 -2.720 9.980 1.00 92.50 91 LYS A O 1
ATOM 763 N N . THR A 1 92 ? -12.730 -4.210 8.605 1.00 93.88 92 THR A N 1
ATOM 764 C CA . THR A 1 92 ? -12.554 -5.265 9.611 1.00 93.88 92 THR A CA 1
ATOM 765 C C . THR A 1 92 ? -11.757 -4.760 10.811 1.00 93.88 92 THR A C 1
ATOM 767 O O . THR A 1 92 ? -12.170 -4.947 11.949 1.00 93.88 92 THR A O 1
ATOM 770 N N . TYR A 1 93 ? -10.644 -4.064 10.572 1.00 92.38 93 TYR A N 1
ATOM 771 C CA . TYR A 1 93 ? -9.808 -3.530 11.643 1.00 92.38 93 TYR A CA 1
ATOM 772 C C . TYR A 1 93 ? -10.553 -2.531 12.536 1.00 92.38 93 TYR A C 1
ATOM 774 O O . TYR A 1 93 ? -10.555 -2.688 13.755 1.00 92.38 93 TYR A O 1
ATOM 782 N N . TYR A 1 94 ? -11.205 -1.526 11.945 1.00 89.44 94 TYR A N 1
ATOM 783 C CA . TYR A 1 94 ? -11.898 -0.498 12.720 1.00 89.44 94 TYR A CA 1
ATOM 784 C C . TYR A 1 94 ? -13.181 -1.022 13.367 1.00 89.44 94 TYR A C 1
ATOM 786 O O . TYR A 1 94 ? -13.457 -0.677 14.507 1.00 89.44 94 TYR A O 1
ATOM 794 N N . VAL A 1 95 ? -13.933 -1.909 12.709 1.00 91.44 95 VAL A N 1
ATOM 795 C CA . VAL A 1 95 ? -15.092 -2.568 13.336 1.00 91.44 95 VAL A CA 1
ATOM 796 C C . VAL A 1 95 ? -14.654 -3.358 14.569 1.00 91.44 95 VAL A C 1
ATOM 798 O O . VAL A 1 95 ? -15.265 -3.214 15.622 1.00 91.44 95 VAL A O 1
ATOM 801 N N . ASN A 1 96 ? -13.563 -4.122 14.477 1.00 91.06 96 ASN A N 1
ATOM 802 C CA . ASN A 1 96 ? -13.037 -4.870 15.621 1.00 91.06 96 ASN A CA 1
ATOM 803 C C . ASN A 1 96 ? -12.556 -3.947 16.751 1.00 91.06 96 ASN A C 1
ATOM 805 O O . ASN A 1 96 ? -12.742 -4.271 17.918 1.00 91.06 96 ASN A O 1
ATOM 809 N N . GLN A 1 97 ? -11.967 -2.791 16.424 1.00 87.88 97 GLN A N 1
ATOM 810 C CA . GLN A 1 97 ? -11.600 -1.782 17.426 1.00 87.88 97 GLN A CA 1
ATOM 811 C C . GLN A 1 97 ? -12.833 -1.245 18.161 1.00 87.88 97 GLN A C 1
ATOM 813 O O . GLN A 1 97 ? -12.792 -1.068 19.371 1.00 87.88 97 GLN A O 1
ATOM 818 N N . LEU A 1 98 ? -13.936 -1.023 17.442 1.00 88.19 98 LEU A N 1
ATOM 819 C CA . LEU A 1 98 ? -15.167 -0.461 17.997 1.00 88.19 98 LEU A CA 1
ATOM 820 C C . LEU A 1 98 ? -15.993 -1.465 18.813 1.00 88.19 98 LEU A C 1
ATOM 822 O O . LEU A 1 98 ? -16.710 -1.053 19.717 1.00 88.19 98 LEU A O 1
ATOM 826 N N . GLN A 1 99 ? -15.885 -2.769 18.539 1.00 88.75 99 GLN A N 1
ATOM 827 C CA . GLN A 1 99 ? -16.639 -3.812 19.253 1.00 88.75 99 GLN A CA 1
ATOM 828 C C . GLN A 1 99 ? -16.350 -3.873 20.764 1.00 88.75 99 GLN A C 1
ATOM 830 O O . GLN A 1 99 ? -17.199 -4.344 21.515 1.00 88.75 99 GLN A O 1
ATOM 835 N N . GLY A 1 100 ? -15.177 -3.413 21.210 1.00 78.81 100 GLY A N 1
ATOM 836 C CA . GLY A 1 100 ? -14.777 -3.411 22.625 1.00 78.81 100 GLY A CA 1
ATOM 837 C C . GLY A 1 100 ? -14.927 -2.063 23.334 1.00 78.81 100 GLY A C 1
ATOM 838 O O . GLY A 1 100 ? -14.577 -1.952 24.507 1.00 78.81 100 GLY A O 1
ATOM 839 N N . VAL A 1 101 ? -15.406 -1.030 22.640 1.00 88.12 101 VAL A N 1
ATOM 840 C CA . VAL A 1 101 ? -15.468 0.330 23.181 1.00 88.12 101 VAL A CA 1
ATOM 841 C C . VAL A 1 101 ? -16.727 0.509 24.020 1.00 88.12 101 VAL A C 1
ATOM 843 O O . VAL A 1 101 ? -17.839 0.307 23.542 1.00 88.12 101 VAL A O 1
ATOM 846 N N . THR A 1 102 ? -16.549 0.944 25.269 1.00 85.25 102 THR A N 1
ATOM 847 C CA . THR A 1 102 ? -17.669 1.206 26.192 1.00 85.25 102 THR A CA 1
ATOM 848 C C . THR A 1 102 ? -17.903 2.705 26.389 1.00 85.25 102 THR A C 1
ATOM 850 O O . THR A 1 102 ? -19.028 3.141 26.625 1.00 85.25 102 THR A O 1
ATOM 853 N N . SER A 1 103 ? -16.850 3.520 26.276 1.00 90.88 103 SER A N 1
ATOM 854 C CA . SER A 1 103 ? -16.921 4.963 26.510 1.00 90.88 103 SER A CA 1
ATOM 855 C C . SER A 1 103 ? -17.005 5.762 25.211 1.00 90.88 103 SER A C 1
ATOM 857 O O . SER A 1 103 ? -16.263 5.519 24.260 1.00 90.88 103 SER A O 1
ATOM 859 N N . CYS A 1 104 ? -17.825 6.817 25.205 1.00 87.75 104 CYS A N 1
ATOM 860 C CA . CYS A 1 104 ? -17.873 7.775 24.096 1.00 87.75 104 CYS A CA 1
ATOM 861 C C . CYS A 1 104 ? -16.497 8.407 23.817 1.00 87.75 104 CYS A C 1
ATOM 863 O O . CYS A 1 104 ? -16.171 8.677 22.668 1.00 87.75 104 CYS A O 1
ATOM 865 N N . LYS A 1 105 ? -15.653 8.602 24.841 1.00 86.88 105 LYS A N 1
ATOM 866 C CA . LYS A 1 105 ? -14.303 9.163 24.665 1.00 86.88 105 LYS A CA 1
ATOM 867 C C . LYS A 1 105 ? -13.410 8.261 23.810 1.00 86.88 105 LYS A C 1
ATOM 869 O O . LYS A 1 105 ? -12.728 8.750 22.918 1.00 86.88 105 LYS A O 1
ATOM 874 N N . GLU A 1 106 ? -13.420 6.962 24.084 1.00 86.06 106 GLU A N 1
ATOM 875 C CA . GLU A 1 106 ? -12.655 5.959 23.331 1.00 86.06 106 GLU A CA 1
ATOM 876 C C . GLU A 1 106 ? -13.191 5.828 21.900 1.00 86.06 106 GLU A C 1
ATOM 878 O O . GLU A 1 106 ? -12.416 5.747 20.950 1.00 86.06 106 GLU A O 1
ATOM 883 N N . LEU A 1 107 ? -14.515 5.909 21.732 1.00 89.25 107 LEU A N 1
ATOM 884 C CA . LEU A 1 107 ? -15.155 5.940 20.419 1.00 89.25 107 LEU A CA 1
ATOM 885 C C . LEU A 1 107 ? -14.645 7.128 19.595 1.00 89.25 107 LEU A C 1
ATOM 887 O O . LEU A 1 107 ? -14.202 6.942 18.462 1.00 89.25 107 LEU A O 1
ATOM 891 N N . PHE A 1 108 ? -14.662 8.338 20.161 1.00 88.44 108 PHE A N 1
ATOM 892 C CA . PHE A 1 108 ? -14.188 9.534 19.464 1.00 88.44 108 PHE A CA 1
ATOM 893 C C . PHE A 1 108 ? -12.688 9.480 19.161 1.00 88.44 108 PHE A C 1
ATOM 895 O O . PHE A 1 108 ? -12.303 9.887 18.073 1.00 88.44 108 PHE A O 1
ATOM 902 N N . GLN A 1 109 ? -11.862 8.881 20.027 1.00 86.12 109 GLN A N 1
ATOM 903 C CA . GLN A 1 109 ? -10.443 8.642 19.726 1.00 86.12 109 GLN A CA 1
ATOM 904 C C . GLN A 1 109 ? -10.261 7.769 18.477 1.00 86.12 109 GLN A C 1
ATOM 906 O O . GLN A 1 109 ? -9.562 8.160 17.548 1.00 86.12 109 GLN A O 1
ATOM 911 N N . VAL A 1 110 ? -10.946 6.621 18.400 1.00 84.81 110 VAL A N 1
ATOM 912 C CA . VAL A 1 110 ? -10.901 5.755 17.204 1.00 84.81 110 VAL A CA 1
ATOM 913 C C . VAL A 1 110 ? -11.413 6.501 15.966 1.00 84.81 110 VAL A C 1
ATOM 915 O O . VAL A 1 110 ? -10.889 6.336 14.864 1.00 84.81 110 VAL A O 1
ATOM 918 N N . THR A 1 111 ? -12.416 7.355 16.146 1.00 84.25 111 THR A N 1
ATOM 919 C CA . THR A 1 111 ? -13.024 8.145 15.072 1.00 84.25 111 THR A CA 1
ATOM 920 C C . THR A 1 111 ? -12.073 9.234 14.552 1.00 84.25 111 THR A C 1
ATOM 922 O O . THR A 1 111 ? -11.916 9.385 13.340 1.00 84.25 111 THR A O 1
ATOM 925 N N . ASP A 1 112 ? -11.357 9.929 15.436 1.00 84.81 112 ASP A N 1
ATOM 926 C CA . ASP A 1 112 ? -10.311 10.893 15.074 1.00 84.81 112 ASP A CA 1
ATOM 927 C C . ASP A 1 112 ? -9.162 10.220 14.314 1.00 84.81 112 ASP A C 1
ATOM 929 O O . ASP A 1 112 ? -8.644 10.773 13.338 1.00 84.81 112 ASP A O 1
ATOM 933 N N . CYS A 1 113 ? -8.829 8.986 14.693 1.00 80.44 113 CYS A N 1
ATOM 934 C CA . CYS A 1 113 ? -7.890 8.108 13.999 1.00 80.44 113 CYS A CA 1
ATOM 935 C C . CYS A 1 113 ? -8.306 7.847 12.536 1.00 80.44 113 CYS A C 1
ATOM 937 O O . CYS A 1 113 ? -7.473 7.851 11.625 1.00 80.44 113 CYS A O 1
ATOM 939 N N . ILE A 1 114 ? -9.605 7.630 12.293 1.00 82.00 114 ILE A N 1
ATOM 940 C CA . ILE A 1 114 ? -10.178 7.382 10.959 1.00 82.00 114 ILE A CA 1
ATOM 941 C C . ILE A 1 114 ? -10.157 8.653 10.104 1.00 82.00 114 ILE A C 1
ATOM 943 O O . ILE A 1 114 ? -9.809 8.588 8.921 1.00 82.00 114 ILE A O 1
ATOM 947 N N . PHE A 1 115 ? -10.506 9.798 10.692 1.00 80.81 115 PHE A N 1
ATOM 948 C CA . PHE A 1 115 ? -10.549 11.082 9.988 1.00 80.81 115 PHE A CA 1
ATOM 949 C C . PHE A 1 115 ? -9.178 11.754 9.846 1.00 80.81 115 PHE A C 1
ATOM 951 O O . PHE A 1 115 ? -9.043 12.717 9.094 1.00 80.81 115 PHE A O 1
ATOM 958 N N . GLY A 1 116 ? -8.143 11.217 10.499 1.00 72.38 116 GLY A N 1
ATOM 959 C CA . GLY A 1 116 ? -6.803 11.802 10.485 1.00 72.38 116 GLY A CA 1
ATOM 960 C C . GLY A 1 116 ? -6.709 13.092 11.302 1.00 72.38 116 GLY A C 1
ATOM 961 O O . GLY A 1 116 ? -5.809 13.894 11.058 1.00 72.38 116 GLY A O 1
ATOM 962 N N . ASN A 1 117 ? -7.624 13.276 12.259 1.00 71.31 117 ASN A N 1
ATOM 963 C CA . ASN A 1 117 ? -7.665 14.412 13.181 1.00 71.31 117 ASN A CA 1
ATOM 964 C C . ASN A 1 117 ? -6.663 14.265 14.331 1.00 71.31 117 ASN A C 1
ATOM 966 O O . ASN A 1 117 ? -6.433 15.217 15.075 1.00 71.31 117 ASN A O 1
ATOM 970 N N . GLU A 1 118 ? -6.061 13.084 14.499 1.00 60.03 118 GLU A N 1
ATOM 971 C CA . GLU A 1 118 ? -5.066 12.879 15.543 1.00 60.03 118 GLU A CA 1
ATOM 972 C C . GLU A 1 118 ? -3.840 13.773 15.324 1.00 60.03 118 GLU A C 1
ATOM 974 O O . GLU A 1 118 ? -3.060 13.610 14.377 1.00 60.03 118 GLU A O 1
ATOM 979 N N . ILE A 1 119 ? -3.638 14.705 16.259 1.00 54.31 119 ILE A N 1
ATOM 980 C CA . ILE A 1 119 ? -2.353 15.368 16.460 1.00 54.31 119 ILE A CA 1
ATOM 981 C C . ILE A 1 119 ? -1.360 14.261 16.795 1.00 54.31 119 ILE A C 1
ATOM 983 O O . ILE A 1 119 ? -1.491 13.580 17.813 1.00 54.31 119 ILE A O 1
ATOM 987 N N . ARG A 1 120 ? -0.380 14.075 15.908 1.00 49.56 120 ARG A N 1
ATOM 988 C CA . ARG A 1 120 ? 0.726 13.134 16.074 1.00 49.56 120 ARG A CA 1
ATOM 989 C C . ARG A 1 120 ? 1.323 13.353 17.461 1.00 49.56 120 ARG A C 1
ATOM 991 O O . ARG A 1 120 ? 1.977 14.366 17.694 1.00 49.56 120 ARG A O 1
ATOM 998 N N . LYS A 1 121 ? 1.083 12.432 18.397 1.00 41.91 121 LYS A N 1
ATOM 999 C CA . LYS A 1 121 ? 1.918 12.352 19.593 1.00 41.91 121 LYS A CA 1
ATOM 1000 C C . LYS A 1 121 ? 3.253 11.827 19.109 1.00 41.91 121 LYS A C 1
ATOM 1002 O O . LYS A 1 121 ? 3.465 10.620 19.018 1.00 41.91 121 LYS A O 1
ATOM 1007 N N . ASP A 1 122 ? 4.109 12.751 18.700 1.00 38.81 122 ASP A N 1
ATOM 1008 C CA . ASP A 1 122 ? 5.514 12.470 18.514 1.00 38.81 122 ASP A CA 1
ATOM 1009 C C . ASP A 1 122 ? 6.014 11.993 19.881 1.00 38.81 122 ASP A C 1
ATOM 1011 O O . ASP A 1 122 ? 6.286 12.791 20.773 1.00 38.81 122 ASP A O 1
ATOM 1015 N N . ASN A 1 123 ? 6.108 10.675 20.071 1.00 40.47 123 ASN A N 1
ATOM 1016 C CA . ASN A 1 123 ? 6.860 10.069 21.169 1.00 40.47 123 ASN A CA 1
ATOM 1017 C C . ASN A 1 123 ? 8.367 10.249 20.901 1.00 40.47 123 ASN A C 1
ATOM 1019 O O . ASN A 1 123 ? 9.143 9.296 20.934 1.00 40.47 123 ASN A O 1
ATOM 1023 N N . SER A 1 124 ? 8.771 11.473 20.570 1.00 36.22 124 SER A N 1
ATOM 1024 C CA . SER A 1 124 ? 10.152 11.912 20.628 1.00 36.22 124 SER A CA 1
ATOM 1025 C C . SER A 1 124 ? 10.428 12.197 22.102 1.00 36.22 124 SER A C 1
ATOM 1027 O O . SER A 1 124 ? 9.687 12.986 22.696 1.00 36.22 124 SER A O 1
ATOM 1029 N N . PRO A 1 125 ? 11.445 11.583 22.729 1.00 34.25 125 PRO A N 1
ATOM 1030 C CA . PRO A 1 125 ? 11.898 12.035 24.033 1.00 34.25 125 PRO A CA 1
ATOM 1031 C C . PRO A 1 125 ? 12.196 13.526 23.902 1.00 34.25 125 PRO A C 1
ATOM 1033 O O . PRO A 1 125 ? 12.978 13.924 23.036 1.00 34.25 125 PRO A O 1
ATOM 1036 N N . SER A 1 126 ? 11.530 14.353 24.704 1.00 36.31 126 SER A N 1
ATOM 1037 C CA . SER A 1 126 ? 11.877 15.760 24.831 1.00 36.31 126 SER A CA 1
ATOM 1038 C C . SER A 1 126 ? 13.349 15.828 25.224 1.00 36.31 126 SER A C 1
ATOM 1040 O O . SER A 1 126 ? 13.699 15.489 26.357 1.00 36.31 126 SER A O 1
ATOM 1042 N N . LEU A 1 127 ? 14.215 16.227 24.294 1.00 32.06 127 LEU A N 1
ATOM 1043 C CA . LEU A 1 127 ? 15.566 16.646 24.632 1.00 32.06 127 LEU A CA 1
ATOM 1044 C C . LEU A 1 127 ? 15.432 17.991 25.343 1.00 32.06 127 LEU A C 1
ATOM 1046 O O . LEU A 1 127 ? 15.420 19.055 24.733 1.00 32.06 127 LEU A O 1
ATOM 1050 N N . HIS A 1 128 ? 15.224 17.904 26.651 1.00 36.75 128 HIS A N 1
ATOM 1051 C CA . HIS A 1 128 ? 15.509 18.986 27.569 1.00 36.75 128 HIS A CA 1
ATOM 1052 C C . HIS A 1 128 ? 17.040 19.054 27.705 1.00 36.75 128 HIS A C 1
ATOM 1054 O O . HIS A 1 128 ? 17.655 18.059 28.087 1.00 36.75 128 HIS A O 1
ATOM 1060 N N . GLY A 1 129 ? 17.631 20.211 27.392 1.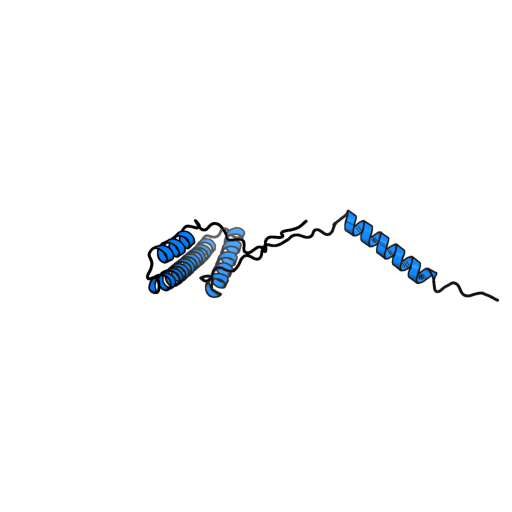00 39.97 129 GLY A N 1
ATOM 1061 C CA . GLY A 1 129 ? 19.081 20.470 27.432 1.00 39.97 129 GLY A CA 1
ATOM 1062 C C . GLY A 1 129 ? 19.746 20.145 26.088 1.00 39.97 129 GLY A C 1
ATOM 1063 O O . GLY A 1 129 ? 19.623 19.028 25.598 1.00 39.97 129 GLY A O 1
ATOM 1064 N N . PHE A 1 130 ? 20.411 21.068 25.398 1.00 33.84 130 PHE A N 1
ATOM 1065 C CA . PHE A 1 130 ? 21.241 22.193 25.836 1.00 33.84 130 PHE A CA 1
ATOM 1066 C C . PHE A 1 130 ? 20.997 23.444 24.988 1.00 33.84 130 PHE A C 1
ATOM 1068 O O . PHE A 1 130 ? 20.648 23.280 23.797 1.00 33.84 130 PHE A O 1
#

Sequence (130 aa):
MLKNCLSTTTVENADHLNQAMKTEIDHCAPVRTRTISARPISPWFSLEIKEAKRLRRQAERKWRMTKLQVHRDIFTHHRDRVNSIVEERKKTYYVNQLQGVTSCKELFQVTDCIFGNEIRKDNSPSLHGF

Foldseek 3Di:
DDDDDPPPVVVVVVVVVVVVVVVVCCVVPNDDDDDDPDDDDDPLDDPVLVVLVVQLVVLVVVCVVPVDPVSVVSNVVSVVVSVVSSVVSVCVVLVVLVVPDDDPVSVVVSVCVVVVVDDPPPPPPPPPDD

Organism: NCBI:txid259542

Secondary structure (DSSP, 8-state):
-----SSSHHHHHHHHHHHHHHHHHHHHS---------PPPPTT--HHHHHHHHHHHHHHHHHHHH--HHHHHHHHHHHHHHHHHHHHHHHHHHHHHHTT--SHHHHHHHHHHHHT--------------